Protein AF-A0A355RJC9-F1 (afdb_monomer)

Solvent-accessible surface area (backbone atoms only — not comparable to full-atom values): 7699 Å² total; per-residue (Å²): 135,84,82,78,44,93,54,96,67,53,77,74,58,52,77,75,45,54,73,70,58,40,46,44,44,74,59,59,76,73,100,69,54,78,63,54,57,53,49,52,54,55,48,51,54,51,53,51,56,52,50,52,34,71,78,33,77,70,64,36,56,60,50,44,59,64,66,65,47,80,72,76,67,68,70,62,78,61,95,54,98,63,65,87,75,78,93,76,90,64,100,65,90,85,71,41,92,96,60,85,86,80,84,90,76,59,94,85,64,76,92,75,133

Secondary structure (DSSP, 8-state):
-----SS---HHHHTTS-HHHHHHHHSPPPS--HHHHHHHHHHHHHHHHHHHHHH-TTHHHHHHHHHSS-------S-SSSSPPPPP--SSS----TT-----S--TT--S--

Sequence (113 aa):
MAQRSKINLATDELHNLSFDAFDEAINPGSDWHDFDAVVEDAISRRSFLGGVIAMGSVAGLSAATTALTPVYVHAATSRFGFEAVSISTKDTVVVPKGYNWHVATRWGDPLFS

Foldseek 3Di:
DDDDFPDPDDPVVLVVDDPVVNCCRNPPDDPDDPVVVVVVVVVVVVVVLVVCCVVPVPVNVVVVVVVPPPPPPVVPPPPDPFDDDDDDPDPDDDDTPPDDDDDPDDPPDDPDD

pLDDT: mean 74.96, std 16.25, range [37.59, 96.75]

Structure (mmCIF, N/CA/C/O backbone):
data_AF-A0A355RJC9-F1
#
_entry.id   AF-A0A355RJC9-F1
#
loop_
_atom_site.group_PDB
_atom_site.id
_atom_site.type_symbol
_atom_site.label_atom_id
_atom_site.label_alt_id
_atom_site.label_comp_id
_atom_site.label_asym_id
_atom_site.label_entity_id
_atom_site.label_seq_id
_atom_site.pdbx_PDB_ins_code
_atom_site.Cartn_x
_atom_site.Cartn_y
_atom_site.Cartn_z
_atom_site.occupancy
_atom_site.B_iso_or_equiv
_atom_site.auth_seq_id
_atom_site.auth_comp_id
_atom_site.auth_asym_id
_atom_site.auth_atom_id
_atom_site.pdbx_PDB_model_num
ATOM 1 N N . MET A 1 1 ? 26.542 0.828 -36.937 1.00 37.59 1 MET A N 1
ATOM 2 C CA . MET A 1 1 ? 26.602 1.685 -35.735 1.00 37.59 1 MET A CA 1
ATOM 3 C C . MET A 1 1 ? 26.738 0.734 -34.552 1.00 37.59 1 MET A C 1
ATOM 5 O O . MET A 1 1 ? 25.761 0.097 -34.197 1.00 37.59 1 MET A O 1
ATOM 9 N N . ALA A 1 2 ? 27.965 0.464 -34.097 1.00 43.28 2 ALA A N 1
ATOM 10 C CA . ALA A 1 2 ? 28.229 -0.579 -33.103 1.00 43.28 2 ALA A CA 1
ATOM 11 C C . ALA A 1 2 ? 27.913 -0.046 -31.698 1.00 43.28 2 ALA A C 1
ATOM 13 O O . ALA A 1 2 ? 28.555 0.898 -31.238 1.00 43.28 2 ALA A O 1
ATOM 14 N N . GLN A 1 3 ? 26.899 -0.623 -31.056 1.00 47.19 3 GLN A N 1
ATOM 15 C CA . GLN A 1 3 ? 26.509 -0.312 -29.685 1.00 47.19 3 GLN A CA 1
ATOM 16 C C . GLN A 1 3 ? 27.605 -0.829 -28.746 1.00 47.19 3 GLN A C 1
ATOM 18 O O . GLN A 1 3 ? 27.800 -2.034 -28.609 1.00 47.19 3 GLN A O 1
ATOM 23 N N . ARG A 1 4 ? 28.384 0.083 -28.157 1.00 46.28 4 ARG A N 1
ATOM 24 C CA . ARG A 1 4 ? 29.395 -0.264 -27.155 1.00 46.28 4 ARG A CA 1
ATOM 25 C C . ARG A 1 4 ? 28.697 -0.580 -25.833 1.00 46.28 4 ARG A C 1
ATOM 27 O O . ARG A 1 4 ? 28.294 0.337 -25.125 1.00 46.28 4 ARG A O 1
ATOM 34 N N . SER A 1 5 ? 28.566 -1.869 -25.528 1.00 54.28 5 SER A N 1
ATOM 35 C CA . SER A 1 5 ? 28.343 -2.350 -24.161 1.00 54.28 5 SER A CA 1
ATOM 36 C C . SER A 1 5 ? 29.456 -1.812 -23.249 1.00 54.28 5 SER A C 1
ATOM 38 O O . SER A 1 5 ? 30.603 -1.669 -23.684 1.00 54.28 5 SER A O 1
ATOM 40 N N . LYS A 1 6 ? 29.127 -1.490 -21.989 1.00 56.84 6 LYS A N 1
ATOM 41 C CA . LYS A 1 6 ? 30.110 -1.068 -20.972 1.00 56.84 6 LYS A CA 1
ATOM 42 C C . LYS A 1 6 ? 31.160 -2.150 -20.689 1.00 56.84 6 LYS A C 1
ATOM 44 O O . LYS A 1 6 ? 32.210 -1.847 -20.126 1.00 56.84 6 LYS A O 1
ATOM 49 N N . ILE A 1 7 ? 30.900 -3.386 -21.101 1.00 59.50 7 ILE A N 1
ATOM 50 C CA . ILE A 1 7 ? 31.820 -4.502 -20.971 1.00 59.50 7 ILE A CA 1
ATOM 51 C C . ILE A 1 7 ? 32.504 -4.691 -22.331 1.00 59.50 7 ILE A C 1
ATOM 53 O O . ILE A 1 7 ? 31.841 -4.799 -23.360 1.00 59.50 7 ILE A O 1
ATOM 57 N N . ASN A 1 8 ? 33.840 -4.668 -22.367 1.00 63.50 8 ASN A N 1
ATOM 58 C CA . ASN A 1 8 ? 34.636 -4.797 -23.598 1.00 63.50 8 ASN A CA 1
ATOM 59 C C . ASN A 1 8 ? 34.601 -6.236 -24.167 1.00 63.50 8 ASN A C 1
ATOM 61 O O . ASN A 1 8 ? 35.655 -6.812 -24.421 1.00 63.50 8 ASN A O 1
ATOM 65 N N . LEU A 1 9 ? 33.419 -6.832 -24.338 1.00 65.38 9 LEU A N 1
ATOM 66 C CA . LEU A 1 9 ? 33.253 -8.165 -24.915 1.00 65.38 9 LEU A CA 1
ATOM 67 C C . LEU A 1 9 ? 33.018 -8.064 -26.421 1.00 65.38 9 LEU A C 1
ATOM 69 O O . LEU A 1 9 ? 32.302 -7.186 -26.911 1.00 65.38 9 LEU A O 1
ATOM 73 N N . ALA A 1 10 ? 33.632 -8.979 -27.167 1.00 71.50 10 ALA A N 1
ATOM 74 C CA . ALA A 1 10 ? 33.338 -9.155 -28.582 1.00 71.50 10 ALA A CA 1
ATOM 75 C C . ALA A 1 10 ? 31.933 -9.760 -28.760 1.00 71.50 10 ALA A C 1
ATOM 77 O O . ALA A 1 10 ? 31.455 -10.503 -27.908 1.00 71.50 10 ALA A O 1
ATOM 78 N N . THR A 1 11 ? 31.274 -9.483 -29.890 1.00 66.31 11 THR A N 1
ATOM 79 C CA . THR A 1 11 ? 29.925 -10.005 -30.190 1.00 66.31 11 THR A CA 1
ATOM 80 C C . THR A 1 11 ? 29.850 -11.536 -30.131 1.00 66.31 11 THR A C 1
ATOM 82 O O . THR A 1 11 ? 28.823 -12.075 -29.739 1.00 66.31 11 THR A O 1
ATOM 85 N N . ASP A 1 12 ? 30.945 -12.224 -30.458 1.00 68.44 12 ASP A N 1
ATOM 86 C CA . ASP A 1 12 ? 31.063 -13.686 -30.375 1.00 68.44 12 ASP A CA 1
ATOM 87 C C . ASP A 1 12 ? 31.011 -14.208 -28.925 1.00 68.44 12 ASP A C 1
ATOM 89 O O . ASP A 1 12 ? 30.450 -15.265 -28.649 1.00 68.44 12 ASP A O 1
ATOM 93 N N . GLU A 1 13 ? 31.507 -13.429 -27.959 1.00 71.88 13 GLU A N 1
ATOM 94 C CA . GLU A 1 13 ? 31.492 -13.817 -26.545 1.00 71.88 13 GLU A CA 1
ATOM 95 C C . GLU A 1 13 ? 30.125 -13.614 -25.887 1.00 71.88 13 GLU A C 1
ATOM 97 O O . GLU A 1 13 ? 29.783 -14.344 -24.960 1.00 71.88 13 GLU A O 1
ATOM 102 N N . LEU A 1 14 ? 29.304 -12.688 -26.398 1.00 70.56 14 LEU A N 1
ATOM 103 C CA . LEU A 1 14 ? 27.944 -12.465 -25.898 1.00 70.56 14 LEU A CA 1
ATOM 104 C C . LEU A 1 14 ? 27.029 -13.678 -26.128 1.00 70.56 14 LEU A C 1
ATOM 106 O O . LEU A 1 14 ? 26.148 -13.944 -25.317 1.00 70.56 14 LEU A O 1
ATOM 110 N N . HIS A 1 15 ? 27.248 -14.436 -27.207 1.00 73.31 15 HIS A N 1
ATOM 111 C CA . HIS A 1 15 ? 26.432 -15.607 -27.544 1.00 73.31 15 HIS A CA 1
ATOM 112 C C . HIS A 1 15 ? 26.671 -16.820 -26.632 1.00 73.31 15 HIS A C 1
ATOM 114 O O . HIS A 1 15 ? 25.847 -17.733 -26.616 1.00 73.31 15 HIS A O 1
ATOM 120 N N . ASN A 1 16 ? 27.761 -16.816 -25.859 1.00 82.50 16 ASN A N 1
ATOM 121 C CA . ASN A 1 16 ? 28.108 -17.876 -24.911 1.00 82.50 16 ASN A CA 1
ATOM 122 C C . ASN A 1 16 ? 27.736 -17.531 -23.456 1.00 82.50 16 ASN A C 1
ATOM 124 O O . ASN A 1 16 ? 28.037 -18.305 -22.545 1.00 82.50 16 ASN A O 1
ATOM 128 N N . LEU A 1 17 ? 27.100 -16.379 -23.221 1.00 83.25 17 LEU A N 1
ATOM 129 C CA . LEU A 1 17 ? 26.648 -15.960 -21.897 1.00 83.25 17 LEU A CA 1
ATOM 130 C C . LEU A 1 17 ? 25.310 -16.613 -21.530 1.00 83.25 17 LEU A C 1
ATOM 132 O O . LEU A 1 17 ? 24.479 -16.918 -22.387 1.00 83.25 17 LEU A O 1
ATOM 136 N N . SER A 1 18 ? 25.083 -16.802 -20.227 1.00 87.19 18 SER A N 1
ATOM 137 C CA . SER A 1 18 ? 23.741 -17.095 -19.723 1.00 87.19 18 SER A CA 1
ATOM 138 C C . SER A 1 18 ? 22.814 -15.907 -19.985 1.00 87.19 18 SER A C 1
ATOM 140 O O . SER A 1 18 ? 23.275 -14.777 -20.141 1.00 87.19 18 SER A O 1
ATOM 142 N N . PHE A 1 19 ? 21.504 -16.159 -20.006 1.00 83.44 19 PHE A N 1
ATOM 143 C CA . PHE A 1 19 ? 20.500 -15.117 -20.231 1.00 83.44 19 PHE A CA 1
ATOM 144 C C . PHE A 1 19 ? 20.696 -13.909 -19.298 1.00 83.44 19 PHE A C 1
ATOM 146 O O . PHE A 1 19 ? 20.765 -12.784 -19.780 1.00 83.44 19 PHE A O 1
ATOM 153 N N . ASP A 1 20 ? 20.908 -14.156 -18.001 1.00 83.94 20 ASP A N 1
ATOM 154 C CA . ASP A 1 20 ? 21.152 -13.104 -17.006 1.00 83.94 20 ASP A CA 1
ATOM 155 C C . ASP A 1 20 ? 22.443 -12.314 -17.289 1.00 83.94 20 ASP A C 1
ATOM 157 O O . ASP A 1 20 ? 22.467 -11.091 -17.195 1.00 83.94 20 ASP A O 1
ATOM 161 N N . ALA A 1 21 ? 23.527 -12.996 -17.675 1.00 83.75 21 ALA A N 1
ATOM 162 C CA . ALA A 1 21 ? 24.807 -12.343 -17.957 1.00 83.75 21 ALA A CA 1
ATOM 163 C C . ALA A 1 21 ? 24.784 -11.545 -19.272 1.00 83.75 21 ALA A C 1
ATOM 165 O O . ALA A 1 21 ? 25.457 -10.522 -19.392 1.00 83.75 21 ALA A O 1
ATOM 166 N N . PHE A 1 22 ? 24.014 -12.003 -20.260 1.00 84.31 22 PHE A N 1
ATOM 167 C CA . PHE A 1 22 ? 23.779 -11.274 -21.502 1.00 84.31 22 PHE A CA 1
ATOM 168 C C . PHE A 1 22 ? 22.930 -10.017 -21.267 1.00 84.31 22 PHE A C 1
ATOM 170 O O . PHE A 1 22 ? 23.255 -8.960 -21.814 1.00 84.31 22 PHE A O 1
ATOM 177 N N . ASP A 1 23 ? 21.883 -10.118 -20.441 1.00 85.94 23 ASP A N 1
ATOM 178 C CA . ASP A 1 23 ? 21.036 -8.981 -20.064 1.00 85.94 23 ASP A CA 1
ATOM 179 C C . ASP A 1 23 ? 21.851 -7.908 -19.331 1.00 85.94 23 ASP A C 1
ATOM 181 O O . ASP A 1 23 ? 21.877 -6.761 -19.771 1.00 85.94 23 ASP A O 1
ATOM 185 N N . GLU A 1 24 ? 22.645 -8.291 -18.326 1.00 84.56 24 GLU A N 1
ATOM 186 C CA . GLU A 1 24 ? 23.531 -7.369 -17.597 1.00 84.56 24 GLU A CA 1
ATOM 187 C C . GLU A 1 24 ? 24.585 -6.716 -18.514 1.00 8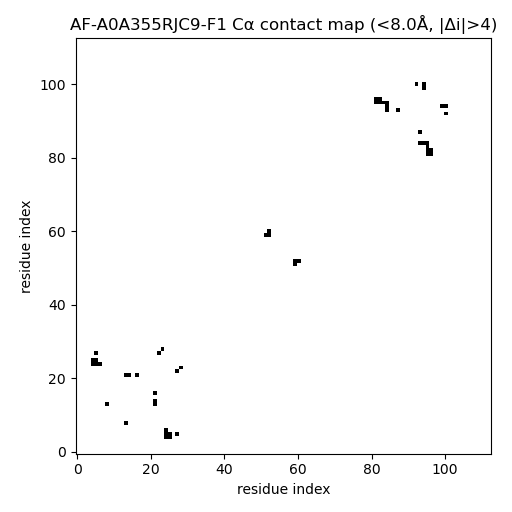4.56 24 GLU A C 1
ATOM 189 O O . GLU A 1 24 ? 24.941 -5.547 -18.355 1.00 84.56 24 GLU A O 1
ATOM 194 N N . ALA A 1 25 ? 25.078 -7.435 -19.529 1.00 83.69 25 ALA A N 1
ATOM 195 C CA . ALA A 1 25 ? 26.033 -6.878 -20.484 1.00 83.69 25 ALA A CA 1
ATOM 196 C C . ALA A 1 25 ? 25.428 -5.786 -21.379 1.00 83.69 25 ALA A C 1
ATOM 198 O O . ALA A 1 25 ? 26.138 -4.862 -21.794 1.00 83.69 25 ALA A O 1
ATOM 199 N N . ILE A 1 26 ? 24.141 -5.877 -21.711 1.00 82.75 26 ILE A N 1
ATOM 200 C CA . ILE A 1 26 ? 23.461 -4.943 -22.621 1.00 82.75 26 ILE A CA 1
ATOM 201 C C . ILE A 1 26 ? 22.742 -3.833 -21.856 1.00 82.75 26 ILE A C 1
ATOM 203 O O . ILE A 1 26 ? 22.727 -2.688 -22.315 1.00 82.75 26 ILE A O 1
ATOM 207 N N . ASN A 1 27 ? 22.182 -4.164 -20.701 1.00 82.88 27 ASN A N 1
ATOM 208 C CA . ASN A 1 27 ? 21.424 -3.285 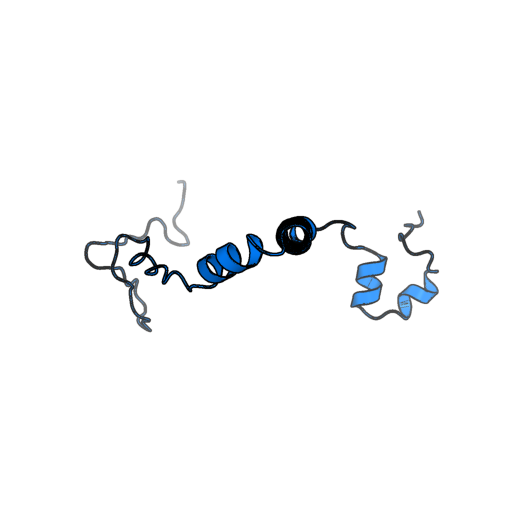-19.831 1.00 82.88 27 ASN A CA 1
ATOM 209 C C . ASN A 1 27 ? 21.984 -3.364 -18.402 1.00 82.88 27 ASN A C 1
ATOM 211 O O . ASN A 1 27 ? 21.315 -3.892 -17.514 1.00 82.88 27 ASN A O 1
ATOM 215 N N . PRO A 1 28 ? 23.214 -2.862 -18.176 1.00 81.75 28 PRO A N 1
ATOM 216 C CA . PRO A 1 28 ? 23.802 -2.896 -16.849 1.00 81.75 28 PRO A CA 1
ATOM 217 C C . PRO A 1 28 ? 22.939 -2.098 -15.876 1.00 81.75 28 PRO A C 1
ATOM 219 O O . PRO A 1 28 ? 22.436 -1.019 -16.223 1.00 81.75 28 PRO A O 1
ATOM 222 N N . GLY A 1 29 ? 22.802 -2.613 -14.656 1.00 75.62 29 GLY A N 1
ATOM 223 C CA . GLY A 1 29 ? 22.124 -1.905 -13.575 1.00 75.62 29 GLY A CA 1
ATOM 224 C C . GLY A 1 29 ? 22.721 -0.513 -13.327 1.00 75.62 29 GLY A C 1
ATOM 225 O O . GLY A 1 29 ? 23.849 -0.199 -13.723 1.00 75.62 29 GLY A O 1
ATOM 226 N N . SER A 1 30 ? 21.961 0.369 -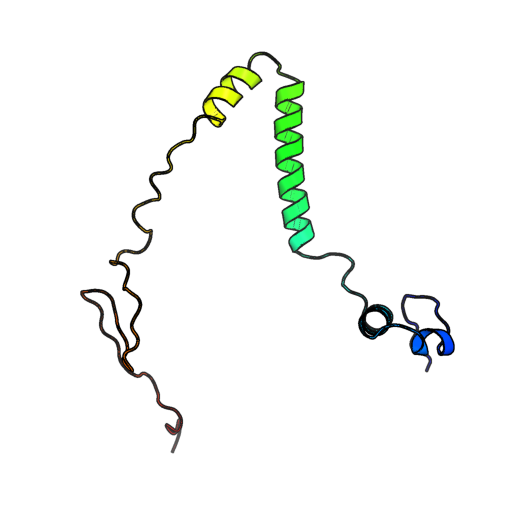12.672 1.00 79.88 30 SER A N 1
ATOM 227 C CA . SER A 1 30 ? 22.531 1.627 -12.188 1.00 79.88 30 SER A CA 1
ATOM 228 C C . SER A 1 30 ? 23.598 1.335 -11.131 1.00 79.88 30 SER A C 1
ATOM 230 O O . SER A 1 30 ? 23.361 0.540 -10.232 1.00 79.88 30 SER A O 1
ATOM 232 N N . ASP A 1 31 ? 24.740 2.026 -11.190 1.00 75.81 31 ASP A N 1
ATOM 233 C CA . ASP A 1 31 ? 25.840 1.862 -10.216 1.00 75.81 31 ASP A CA 1
ATOM 234 C C . ASP A 1 31 ? 25.438 2.257 -8.775 1.00 75.81 31 ASP A C 1
ATOM 236 O O . ASP A 1 31 ? 26.191 2.049 -7.827 1.00 75.81 31 ASP A O 1
ATOM 240 N N . TRP A 1 32 ? 24.266 2.878 -8.623 1.00 76.38 32 TRP A N 1
ATOM 241 C CA . TRP A 1 32 ? 23.696 3.323 -7.362 1.00 76.38 32 TRP A CA 1
ATOM 242 C C . TRP A 1 32 ? 22.223 2.934 -7.297 1.00 76.38 32 TRP A C 1
ATOM 244 O O . TRP A 1 32 ? 21.468 3.203 -8.242 1.00 76.38 32 TRP A O 1
ATOM 254 N N . HIS A 1 33 ? 21.804 2.335 -6.186 1.00 83.50 33 HIS A N 1
ATOM 255 C CA . HIS A 1 33 ? 20.406 2.035 -5.904 1.00 83.50 33 HIS A CA 1
ATOM 256 C C . HIS A 1 33 ? 19.939 2.781 -4.651 1.00 83.50 33 HIS A C 1
ATOM 258 O O . HIS A 1 33 ? 20.694 2.968 -3.702 1.00 83.50 33 HIS A O 1
ATOM 264 N N . ASP A 1 34 ? 18.660 3.158 -4.585 1.00 80.38 34 ASP A N 1
ATOM 265 C CA . ASP A 1 34 ? 18.098 3.834 -3.401 1.00 80.38 34 ASP A CA 1
ATOM 266 C C . ASP A 1 34 ? 18.221 2.991 -2.116 1.00 80.38 34 ASP A C 1
ATOM 268 O O . ASP A 1 34 ? 18.253 3.523 -1.006 1.00 80.38 34 ASP A O 1
ATOM 272 N N . PHE A 1 35 ? 18.331 1.666 -2.253 1.00 81.56 35 PHE A N 1
ATOM 273 C CA . PHE A 1 35 ? 18.602 0.767 -1.134 1.00 81.56 35 PHE A CA 1
ATOM 274 C C . PHE A 1 35 ? 20.012 0.955 -0.553 1.00 81.56 35 PHE A C 1
ATOM 276 O O . PHE A 1 35 ? 20.175 0.850 0.662 1.00 81.56 35 PHE A O 1
ATOM 283 N N . ASP A 1 36 ? 21.004 1.321 -1.370 1.00 83.44 36 ASP A N 1
ATOM 284 C CA . ASP A 1 36 ? 22.365 1.605 -0.900 1.00 83.44 36 ASP A CA 1
ATOM 285 C C . ASP A 1 36 ? 22.374 2.813 0.039 1.00 83.44 36 ASP A C 1
ATOM 287 O O . ASP A 1 36 ? 23.068 2.802 1.053 1.00 83.44 36 ASP A O 1
ATOM 291 N N . ALA A 1 37 ? 21.522 3.813 -0.214 1.00 82.38 37 ALA A N 1
ATOM 292 C CA . ALA A 1 37 ? 21.351 4.949 0.690 1.00 82.38 37 ALA A CA 1
ATOM 293 C C . ALA A 1 37 ? 20.784 4.528 2.061 1.00 82.38 37 ALA A C 1
ATOM 295 O O . ALA A 1 37 ? 21.194 5.059 3.095 1.00 82.38 37 ALA A O 1
ATOM 296 N N . VAL A 1 38 ? 19.871 3.550 2.090 1.00 82.69 38 VAL A N 1
ATOM 297 C CA . VAL A 1 38 ? 19.321 2.992 3.338 1.00 82.69 38 VAL A CA 1
ATOM 298 C C . VAL A 1 38 ? 20.379 2.183 4.091 1.00 82.69 38 VAL A C 1
ATOM 300 O O . VAL A 1 38 ? 20.476 2.282 5.316 1.00 82.69 38 VAL A O 1
ATOM 303 N N . VAL A 1 39 ? 21.179 1.394 3.372 1.00 84.00 39 VAL A N 1
ATOM 304 C CA . VAL A 1 39 ? 22.275 0.602 3.946 1.00 84.00 39 VAL A CA 1
ATOM 305 C C . VAL A 1 39 ? 23.359 1.514 4.523 1.00 84.00 39 VAL A C 1
ATOM 307 O O . VAL A 1 39 ? 23.767 1.312 5.668 1.00 84.00 39 VAL A O 1
ATOM 310 N N . GLU A 1 40 ? 23.773 2.543 3.786 1.00 83.06 40 GLU A N 1
ATOM 311 C CA . GLU A 1 40 ? 24.786 3.511 4.218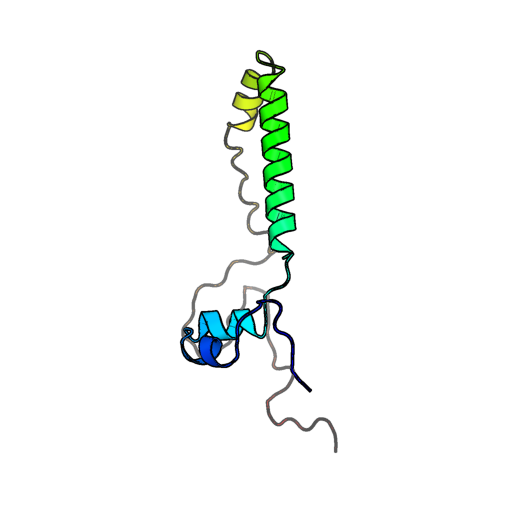 1.00 83.06 40 GLU A CA 1
ATOM 312 C C . GLU A 1 40 ? 24.337 4.277 5.476 1.00 83.06 40 GLU A C 1
ATOM 314 O O . GLU A 1 40 ? 25.086 4.374 6.450 1.00 83.06 40 GLU A O 1
ATOM 319 N N . ASP A 1 41 ? 23.082 4.742 5.526 1.00 81.88 41 ASP A N 1
ATOM 320 C CA . ASP A 1 41 ? 22.527 5.418 6.710 1.00 81.88 41 ASP A CA 1
ATOM 321 C C . ASP A 1 41 ? 22.432 4.468 7.924 1.00 81.88 41 ASP A C 1
ATOM 323 O O . ASP A 1 41 ? 22.786 4.831 9.053 1.00 81.88 41 ASP A O 1
ATOM 327 N N . ALA A 1 42 ? 22.034 3.208 7.713 1.00 76.50 42 ALA A N 1
ATOM 328 C CA . ALA A 1 42 ? 21.987 2.204 8.776 1.00 76.50 42 ALA A CA 1
ATOM 329 C C . ALA A 1 42 ? 23.385 1.862 9.331 1.00 76.50 42 ALA A C 1
ATOM 331 O O . ALA A 1 42 ? 23.558 1.737 10.552 1.00 76.50 42 ALA A O 1
ATOM 332 N N . ILE A 1 43 ? 24.389 1.734 8.458 1.00 82.19 43 ILE A N 1
ATOM 333 C CA . ILE A 1 43 ? 25.781 1.464 8.843 1.00 82.19 43 ILE A CA 1
ATOM 334 C C . ILE A 1 43 ? 26.387 2.675 9.563 1.00 82.19 43 ILE A C 1
ATOM 336 O O . ILE A 1 43 ? 26.991 2.496 10.624 1.00 82.19 43 ILE A O 1
ATOM 340 N N . SER A 1 44 ? 26.174 3.895 9.060 1.00 78.56 44 SER A N 1
ATOM 341 C CA . SER A 1 44 ? 26.666 5.145 9.658 1.00 78.56 44 SER A CA 1
ATOM 342 C C . SER A 1 44 ? 26.219 5.303 11.115 1.00 78.56 44 SER A C 1
ATOM 344 O O . SER A 1 44 ? 27.043 5.508 12.012 1.00 78.56 44 SER A O 1
ATOM 346 N N . ARG A 1 45 ? 24.929 5.077 11.402 1.00 77.75 45 ARG A N 1
ATOM 347 C CA . ARG A 1 45 ? 24.376 5.153 12.767 1.00 77.75 45 ARG A CA 1
ATOM 348 C C . ARG A 1 45 ? 24.975 4.106 13.704 1.00 77.75 45 ARG A C 1
ATOM 350 O O . ARG A 1 45 ? 25.298 4.419 14.849 1.00 77.75 45 ARG A O 1
ATOM 357 N N . ARG A 1 46 ? 25.147 2.863 13.238 1.00 75.62 46 ARG A N 1
ATOM 358 C CA . ARG A 1 46 ? 25.734 1.776 14.044 1.00 75.62 46 ARG A CA 1
ATOM 359 C C . ARG A 1 46 ? 27.220 2.001 14.308 1.00 75.62 46 ARG A C 1
ATOM 361 O O . ARG A 1 46 ? 27.673 1.760 15.424 1.00 75.62 46 ARG A O 1
ATOM 368 N N . SER A 1 47 ? 27.955 2.461 13.300 1.00 70.81 47 SER A N 1
ATOM 369 C CA . SER A 1 47 ? 29.374 2.793 13.411 1.00 70.81 47 SER A CA 1
ATOM 370 C C . SER A 1 47 ? 29.585 3.959 14.379 1.00 70.81 47 SER A C 1
ATOM 372 O O . SER A 1 47 ? 30.414 3.870 15.281 1.00 70.81 47 SER A O 1
ATOM 374 N N . PHE A 1 48 ? 28.748 4.998 14.288 1.00 73.69 48 PHE A N 1
ATOM 375 C CA . PHE A 1 48 ? 28.749 6.124 15.220 1.00 73.69 48 PHE A CA 1
ATOM 376 C C . PHE A 1 48 ? 28.441 5.689 16.662 1.00 73.69 48 PHE A C 1
ATOM 378 O O . PHE A 1 48 ? 29.215 5.984 17.571 1.00 73.69 48 PHE A O 1
ATOM 385 N N . LEU A 1 49 ? 27.356 4.937 16.886 1.00 70.75 49 LEU A N 1
ATOM 386 C CA . LEU A 1 49 ? 26.988 4.442 18.221 1.00 70.75 49 LEU A CA 1
ATOM 387 C C . LEU A 1 49 ? 28.047 3.488 18.797 1.00 70.75 49 LEU A C 1
ATOM 389 O O . LEU A 1 49 ? 28.378 3.580 19.978 1.00 70.75 49 LEU A O 1
ATOM 393 N N . GLY A 1 50 ? 28.621 2.613 17.969 1.00 64.62 50 GLY A N 1
ATOM 394 C CA . GLY A 1 50 ? 29.736 1.748 18.355 1.00 64.62 50 GLY A CA 1
ATOM 395 C C . GLY A 1 50 ? 31.004 2.535 18.705 1.00 64.62 50 GLY A C 1
ATOM 396 O O . GLY A 1 50 ? 31.650 2.238 19.708 1.00 64.62 50 GLY A O 1
ATOM 397 N N . GLY A 1 51 ? 31.327 3.577 17.934 1.00 63.91 51 GLY A N 1
ATOM 398 C CA . GLY A 1 51 ? 32.469 4.462 18.175 1.00 63.91 51 GLY A CA 1
ATOM 399 C C . GLY A 1 51 ? 32.342 5.270 19.469 1.00 63.91 51 GLY A C 1
ATOM 400 O O . GLY A 1 51 ? 33.300 5.359 20.234 1.00 63.91 51 GLY A O 1
ATOM 401 N N . VAL A 1 52 ? 31.147 5.788 19.774 1.00 61.12 52 VAL A N 1
ATOM 402 C CA . VAL A 1 52 ? 30.869 6.499 21.037 1.00 61.12 52 VAL A CA 1
ATOM 403 C C . VAL A 1 52 ? 31.003 5.566 22.248 1.00 61.12 52 VAL A C 1
ATOM 405 O O . VAL A 1 52 ? 31.552 5.968 23.275 1.00 61.12 52 VAL A O 1
ATOM 408 N N . ILE A 1 53 ? 30.573 4.305 22.130 1.00 60.09 53 ILE A N 1
ATOM 409 C CA . ILE A 1 53 ? 30.747 3.292 23.185 1.00 60.09 53 ILE A CA 1
ATOM 410 C C . ILE A 1 53 ? 32.232 2.950 23.381 1.00 60.09 53 ILE A C 1
ATOM 412 O O . ILE A 1 53 ? 32.686 2.849 24.522 1.00 60.09 53 ILE A O 1
ATOM 416 N N . ALA A 1 54 ? 32.998 2.815 22.294 1.00 60.19 54 ALA A N 1
ATOM 417 C CA . ALA A 1 54 ? 34.427 2.509 22.353 1.00 60.19 54 ALA A CA 1
ATOM 418 C C . ALA A 1 54 ? 35.252 3.631 23.013 1.00 60.19 54 ALA A C 1
ATOM 420 O O . ALA A 1 54 ? 36.200 3.345 23.742 1.00 60.19 54 ALA A O 1
ATOM 421 N N . MET A 1 55 ? 34.869 4.897 22.812 1.00 63.81 55 MET A N 1
ATOM 422 C CA . MET A 1 55 ? 35.555 6.055 23.404 1.00 63.81 55 MET A CA 1
ATOM 423 C C . MET A 1 55 ? 35.127 6.358 24.858 1.00 63.81 55 MET A C 1
ATOM 425 O O . MET A 1 55 ? 35.809 7.113 25.547 1.00 63.81 55 MET A O 1
ATOM 429 N N . GLY A 1 56 ? 33.999 5.810 25.332 1.00 56.44 56 GLY A N 1
ATOM 430 C CA . GLY A 1 56 ? 33.334 6.196 26.58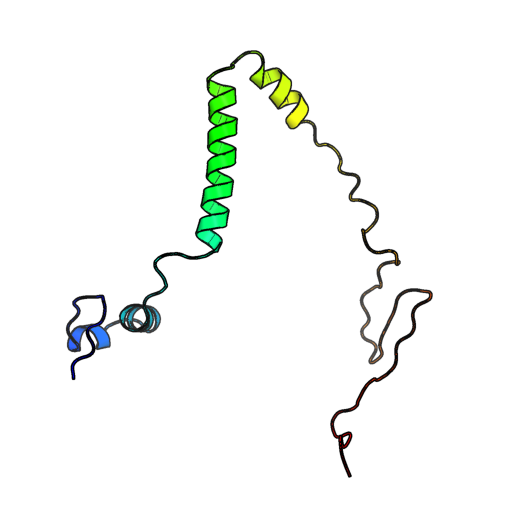8 1.00 56.44 56 GLY A CA 1
ATOM 431 C C . GLY A 1 56 ? 33.007 5.019 27.509 1.00 56.44 56 GLY A C 1
ATOM 432 O O . GLY A 1 56 ? 31.888 4.913 28.017 1.00 56.44 56 GLY A O 1
ATOM 433 N N . SER A 1 57 ? 33.977 4.136 27.734 1.00 54.81 57 SER A N 1
ATOM 434 C CA . SER A 1 57 ? 33.855 2.790 28.319 1.00 54.81 57 SER A CA 1
ATOM 435 C C . SER A 1 57 ? 33.304 2.666 29.756 1.00 54.81 57 SER A C 1
ATOM 437 O O . SER A 1 57 ? 33.243 1.558 30.274 1.00 54.81 57 SER A O 1
ATOM 439 N N . VAL A 1 58 ? 32.815 3.735 30.397 1.00 54.00 58 VAL A N 1
ATOM 440 C CA . VAL A 1 58 ? 32.119 3.650 31.706 1.00 54.00 58 VAL A CA 1
ATOM 441 C C . VAL A 1 58 ? 30.694 4.226 31.665 1.00 54.00 58 VAL A C 1
ATOM 443 O O . VAL A 1 58 ? 29.798 3.678 32.301 1.00 54.00 58 VAL A O 1
ATOM 446 N N . ALA A 1 59 ? 30.435 5.262 30.859 1.00 55.12 59 ALA A N 1
ATOM 447 C CA . ALA A 1 59 ? 29.086 5.816 30.660 1.00 55.12 59 ALA A CA 1
ATOM 448 C C . ALA A 1 59 ? 28.300 5.100 29.541 1.00 55.12 59 ALA A C 1
ATOM 450 O O . ALA A 1 59 ? 27.071 5.063 29.561 1.00 55.12 59 ALA A O 1
ATOM 451 N N . GLY A 1 60 ? 29.002 4.495 28.575 1.00 53.56 60 GLY A N 1
ATOM 452 C CA . GLY A 1 60 ? 28.383 3.739 27.485 1.00 53.56 60 GLY A CA 1
ATOM 453 C C . GLY A 1 60 ? 27.744 2.428 27.943 1.00 53.56 60 GLY A C 1
ATOM 454 O O . GLY A 1 60 ? 26.715 2.043 27.405 1.00 53.56 60 GLY A O 1
ATOM 455 N N . LEU A 1 61 ? 28.296 1.766 28.966 1.00 53.75 61 LEU A N 1
ATOM 456 C CA . LEU A 1 61 ? 27.748 0.515 29.511 1.00 53.75 61 LEU A CA 1
ATOM 457 C C . LEU A 1 61 ? 26.426 0.731 30.260 1.00 53.75 61 LEU A C 1
ATOM 459 O O . LEU A 1 61 ? 25.498 -0.047 30.068 1.00 53.75 61 LEU A O 1
ATOM 463 N N . SER A 1 62 ? 26.303 1.804 31.048 1.00 54.66 62 SER A N 1
ATOM 464 C CA . SER A 1 62 ? 25.062 2.145 31.762 1.00 54.66 62 SER A CA 1
ATOM 465 C C . SER A 1 62 ? 23.961 2.661 30.822 1.00 54.66 62 SER A C 1
ATOM 467 O O . SER A 1 62 ? 22.781 2.322 30.981 1.00 54.66 62 SER A O 1
ATOM 469 N N . ALA A 1 63 ? 24.340 3.415 29.785 1.00 53.94 63 ALA A N 1
ATOM 470 C CA . ALA A 1 63 ? 23.438 3.783 28.696 1.00 53.94 63 ALA A CA 1
ATOM 471 C C . ALA A 1 63 ? 23.028 2.561 27.853 1.00 53.94 63 ALA A C 1
ATOM 473 O O . ALA A 1 63 ? 21.853 2.419 27.523 1.00 53.94 63 ALA A O 1
ATOM 474 N N . ALA A 1 64 ? 23.951 1.633 27.572 1.00 53.97 64 ALA A N 1
ATOM 475 C CA . ALA A 1 64 ? 23.657 0.393 26.858 1.00 53.97 64 ALA A CA 1
ATOM 476 C C . ALA A 1 64 ? 22.693 -0.495 27.649 1.00 53.97 64 ALA A C 1
ATOM 478 O O . ALA A 1 64 ? 21.735 -0.987 27.068 1.00 53.97 64 ALA A O 1
ATOM 479 N N . THR A 1 65 ? 22.850 -0.645 28.968 1.00 54.84 65 THR A N 1
ATOM 480 C CA . THR A 1 65 ? 21.904 -1.429 29.785 1.00 54.84 65 THR A CA 1
ATOM 481 C C . THR A 1 65 ? 20.492 -0.837 29.814 1.00 54.84 65 THR A C 1
ATOM 483 O O . THR A 1 65 ? 19.530 -1.591 29.908 1.00 54.84 65 THR A O 1
ATOM 486 N N . THR A 1 66 ? 20.353 0.485 29.668 1.00 56.12 66 THR A N 1
ATOM 487 C CA . THR A 1 66 ? 19.046 1.175 29.600 1.00 56.12 66 THR A CA 1
ATOM 488 C C . THR A 1 66 ? 18.482 1.228 28.169 1.00 56.12 66 THR A C 1
ATOM 490 O O . THR A 1 66 ? 17.280 1.359 27.969 1.00 56.12 66 THR A O 1
ATOM 493 N N . ALA A 1 67 ? 19.327 1.096 27.143 1.00 55.34 67 ALA A N 1
ATOM 494 C CA . ALA A 1 67 ? 18.904 0.960 25.746 1.00 55.34 67 ALA A CA 1
ATOM 495 C C . ALA A 1 67 ? 18.584 -0.498 25.358 1.00 55.34 67 ALA A C 1
ATOM 497 O O . ALA A 1 67 ? 17.835 -0.738 24.415 1.00 55.34 67 ALA A O 1
ATOM 498 N N . LEU A 1 68 ? 19.151 -1.468 26.084 1.00 55.31 68 LEU A N 1
ATOM 499 C CA . LEU A 1 68 ? 18.924 -2.909 25.934 1.00 55.31 68 LEU A CA 1
ATOM 500 C C . LEU A 1 68 ? 17.751 -3.418 26.771 1.00 55.31 68 LEU A C 1
ATOM 502 O O . LEU A 1 68 ? 17.333 -4.558 26.573 1.00 55.31 68 LEU A O 1
ATOM 506 N N . THR A 1 69 ? 17.202 -2.616 27.692 1.00 53.69 69 THR A N 1
ATOM 507 C CA . THR A 1 69 ? 15.873 -2.922 28.218 1.00 53.69 69 THR A CA 1
ATOM 508 C C . THR A 1 69 ? 14.914 -2.893 27.037 1.00 53.69 69 THR A C 1
ATOM 510 O O . THR A 1 69 ? 14.780 -1.832 26.420 1.00 53.69 69 THR A O 1
ATOM 513 N N . PRO A 1 70 ? 14.257 -4.017 26.696 1.00 50.72 70 PRO A N 1
ATOM 514 C CA . PRO A 1 70 ? 13.183 -3.981 25.732 1.00 50.72 70 PRO A CA 1
ATOM 515 C C . PRO A 1 70 ? 12.138 -3.058 26.341 1.00 50.72 70 PRO A C 1
ATOM 517 O O . PRO A 1 70 ? 11.413 -3.426 27.265 1.00 50.72 70 PRO A O 1
ATOM 520 N N . VAL A 1 71 ? 12.089 -1.820 25.854 1.00 51.62 71 VAL A N 1
ATOM 521 C CA . VAL A 1 71 ? 10.874 -1.040 25.959 1.00 51.62 71 VAL A CA 1
ATOM 522 C C . VAL A 1 71 ? 9.883 -1.925 25.239 1.00 51.62 71 VAL A C 1
ATOM 524 O O . VAL A 1 71 ? 9.953 -2.085 24.019 1.00 51.62 71 VAL A O 1
ATOM 527 N N . TYR A 1 72 ? 9.017 -2.580 26.008 1.00 50.41 72 TYR A N 1
ATOM 528 C CA . TYR A 1 72 ? 7.748 -3.024 25.489 1.00 50.41 72 TYR A CA 1
ATOM 529 C C . TYR A 1 72 ? 7.120 -1.739 24.974 1.00 50.41 72 TYR A C 1
ATOM 531 O O . TYR A 1 72 ? 6.468 -0.995 25.704 1.00 50.41 72 TYR A O 1
ATOM 539 N N . VAL A 1 73 ? 7.395 -1.429 23.707 1.00 45.34 73 VAL A N 1
ATOM 540 C CA . VAL A 1 73 ? 6.482 -0.668 22.897 1.00 45.34 73 VAL A CA 1
ATOM 541 C C . VAL A 1 73 ? 5.247 -1.525 23.036 1.00 45.34 73 VAL A C 1
ATOM 543 O O . VAL A 1 73 ? 5.153 -2.592 22.431 1.00 45.34 73 VAL A O 1
ATOM 546 N N . HIS A 1 74 ? 4.357 -1.129 23.949 1.00 49.22 74 HIS A N 1
ATOM 547 C CA . HIS A 1 74 ? 2.958 -1.449 23.816 1.00 49.22 74 HIS A CA 1
ATOM 548 C C . HIS A 1 74 ? 2.698 -1.078 22.375 1.00 49.22 74 HIS A C 1
ATOM 550 O O . HIS A 1 74 ? 2.686 0.114 22.063 1.00 49.22 74 HIS A O 1
ATOM 556 N N . ALA A 1 75 ? 2.699 -2.088 21.496 1.00 48.69 75 ALA A N 1
ATOM 557 C CA . ALA A 1 75 ? 2.370 -1.932 20.102 1.00 48.69 75 ALA A CA 1
ATOM 558 C C . ALA A 1 75 ? 1.079 -1.158 20.186 1.00 48.69 75 ALA A C 1
ATOM 560 O O . ALA A 1 75 ? 0.115 -1.684 20.751 1.00 48.69 75 ALA A O 1
ATOM 561 N N . ALA A 1 76 ? 1.162 0.139 19.860 1.00 51.78 76 ALA A N 1
ATOM 562 C CA . ALA A 1 76 ? 0.076 1.063 20.095 1.00 51.78 76 ALA A CA 1
ATOM 563 C C . ALA A 1 76 ? -1.127 0.331 19.541 1.00 51.78 76 ALA A C 1
ATOM 565 O O . ALA A 1 76 ? -1.060 -0.079 18.377 1.00 51.78 76 ALA A O 1
ATOM 566 N N . THR A 1 77 ? -2.091 0.022 20.422 1.00 59.72 77 THR A N 1
ATOM 567 C CA . THR A 1 77 ? -3.342 -0.634 20.047 1.00 59.72 77 THR A CA 1
ATOM 568 C C . THR A 1 77 ? -3.704 -0.047 18.699 1.00 59.72 77 THR A C 1
ATOM 570 O O . THR A 1 77 ? -3.752 1.175 18.604 1.00 59.72 77 THR A O 1
ATOM 573 N N . SER A 1 78 ? -3.634 -0.890 17.664 1.00 63.19 78 SER A N 1
ATOM 574 C CA . SER A 1 78 ? -3.589 -0.545 16.240 1.00 63.19 78 SER A CA 1
ATOM 575 C C . SER A 1 78 ? -3.789 0.955 15.936 1.00 63.19 78 SER A C 1
ATOM 577 O O . SER A 1 78 ? -4.843 1.506 16.236 1.00 63.19 78 SER A O 1
ATOM 579 N N . ARG A 1 79 ? -2.836 1.618 15.257 1.00 76.88 79 ARG A N 1
ATOM 580 C CA . ARG A 1 79 ? -2.996 3.016 14.772 1.00 76.88 79 ARG A CA 1
ATOM 581 C C . ARG A 1 79 ? -4.291 3.255 13.971 1.00 76.88 79 ARG A C 1
ATOM 583 O O . ARG A 1 79 ? -4.638 4.400 13.698 1.00 76.88 79 ARG A O 1
ATOM 590 N N . PHE A 1 80 ? -4.979 2.192 13.568 1.00 78.06 80 PHE A N 1
ATOM 591 C CA . PHE A 1 80 ? -6.284 2.232 12.939 1.00 78.06 80 PHE A CA 1
ATOM 592 C C . PHE A 1 80 ? -7.409 2.311 13.978 1.00 78.06 80 PHE A C 1
ATOM 594 O O . PHE A 1 80 ? -7.521 1.457 14.855 1.00 78.06 80 PHE A O 1
ATOM 601 N N . GLY A 1 81 ? -8.292 3.301 13.826 1.00 86.94 81 GLY A N 1
ATOM 602 C CA . GLY A 1 81 ? -9.477 3.508 14.670 1.00 86.94 81 GLY A CA 1
ATOM 603 C C . GLY A 1 81 ? -10.628 2.525 14.415 1.00 86.94 81 GLY A C 1
ATOM 604 O O . GLY A 1 81 ? -11.788 2.897 14.567 1.00 86.94 81 GLY A O 1
ATOM 605 N N . PHE A 1 82 ? -10.335 1.300 13.975 1.00 89.31 82 PHE A N 1
ATOM 606 C CA . PHE A 1 82 ? -11.325 0.256 13.727 1.00 89.31 82 PHE A CA 1
ATOM 607 C C . PHE A 1 82 ? -10.822 -1.117 14.190 1.00 89.31 82 PHE A C 1
ATOM 609 O O . PHE A 1 82 ? -9.621 -1.373 14.253 1.00 89.31 82 PHE A O 1
ATOM 616 N N . GLU A 1 83 ? -11.760 -2.007 14.513 1.00 88.94 83 GLU A N 1
ATOM 617 C CA . GLU A 1 83 ? -11.475 -3.399 14.874 1.00 88.94 83 GLU A CA 1
ATOM 618 C C . GLU A 1 83 ? -11.073 -4.198 13.625 1.00 88.94 83 GLU A C 1
ATOM 620 O O . GLU A 1 83 ? -11.747 -4.123 12.594 1.00 88.94 83 GLU A O 1
ATOM 625 N N . ALA A 1 84 ? -9.977 -4.959 13.711 1.00 88.50 84 ALA A N 1
ATOM 626 C CA . ALA A 1 84 ? -9.493 -5.773 12.600 1.00 88.50 84 ALA A CA 1
ATOM 627 C C . ALA A 1 84 ? -10.552 -6.794 12.147 1.00 88.50 84 ALA A C 1
ATOM 629 O O . ALA A 1 84 ? -11.208 -7.442 12.962 1.00 88.50 84 ALA A O 1
ATOM 630 N N . VAL A 1 85 ? -10.698 -6.950 10.831 1.00 91.19 85 VAL A N 1
ATOM 631 C CA . VAL A 1 85 ? -11.645 -7.888 10.213 1.00 91.19 85 VAL A CA 1
ATOM 632 C C . VAL A 1 85 ? -10.940 -9.223 9.959 1.00 91.19 85 VAL A C 1
ATOM 634 O O . VAL A 1 85 ? -9.786 -9.244 9.535 1.00 91.19 85 VAL A O 1
ATOM 637 N N . SER A 1 86 ? -11.617 -10.342 10.221 1.00 91.06 86 SER A N 1
ATOM 638 C CA . SER A 1 86 ? -11.083 -11.682 9.958 1.00 91.06 86 SER A CA 1
ATOM 639 C C . SER A 1 86 ? -11.108 -12.044 8.468 1.00 91.06 86 SER A C 1
ATOM 641 O O . SER A 1 86 ? -11.822 -11.443 7.664 1.00 91.06 86 SER A O 1
ATOM 643 N N . ILE A 1 87 ? -10.346 -13.076 8.096 1.00 92.31 87 ILE A N 1
ATOM 644 C CA . ILE A 1 87 ? -10.403 -13.650 6.748 1.00 92.31 87 ILE A CA 1
ATOM 645 C C . ILE A 1 87 ? -11.802 -14.214 6.447 1.00 92.31 87 ILE A C 1
ATOM 647 O O . ILE A 1 87 ? -12.446 -14.821 7.305 1.00 92.31 87 ILE A O 1
ATOM 651 N N . SER A 1 88 ? -12.267 -14.023 5.212 1.00 92.62 88 SER A N 1
ATOM 652 C CA . SER A 1 88 ? -13.568 -14.482 4.720 1.00 92.62 88 SER A CA 1
ATOM 653 C C . SER A 1 88 ? -13.419 -15.070 3.317 1.00 92.62 88 SER A C 1
ATOM 655 O O . SER A 1 88 ? -12.669 -14.544 2.503 1.00 92.62 88 SER A O 1
ATOM 657 N N . THR A 1 89 ? -14.158 -16.141 3.030 1.00 95.75 89 THR A N 1
ATOM 658 C CA . THR A 1 89 ? -14.250 -16.786 1.704 1.00 95.75 89 THR A CA 1
ATOM 659 C C . THR A 1 89 ? -15.543 -16.438 0.962 1.00 95.75 89 THR A C 1
ATOM 661 O O . THR A 1 89 ? -15.849 -17.020 -0.075 1.00 95.75 89 THR A O 1
ATOM 664 N N . LYS A 1 90 ? -16.346 -15.521 1.511 1.00 94.44 90 LYS A N 1
ATOM 665 C CA . LYS A 1 90 ? -17.613 -15.090 0.912 1.00 94.44 90 LYS A CA 1
ATOM 666 C C . LYS A 1 90 ? -17.351 -14.175 -0.284 1.00 94.44 90 LYS A C 1
ATOM 668 O O . LYS A 1 90 ? -16.485 -13.310 -0.202 1.00 94.44 90 LYS A O 1
ATOM 673 N N . ASP A 1 91 ? -18.172 -14.292 -1.323 1.00 95.69 91 ASP A N 1
ATOM 674 C CA . ASP A 1 91 ? -18.182 -13.379 -2.474 1.00 95.69 91 ASP A CA 1
ATOM 675 C C . ASP A 1 91 ? -18.899 -12.057 -2.129 1.00 95.69 91 ASP A C 1
ATOM 677 O O . ASP A 1 91 ? -19.985 -11.741 -2.611 1.00 95.69 91 ASP A O 1
ATOM 681 N N . THR A 1 92 ? -18.366 -11.331 -1.144 1.00 94.19 92 THR A N 1
ATOM 682 C CA . THR A 1 92 ? -18.916 -10.057 -0.667 1.00 94.19 92 THR A CA 1
ATOM 683 C C . THR A 1 92 ? -17.845 -9.233 0.046 1.00 94.19 92 THR A C 1
ATOM 685 O O . THR A 1 92 ? -16.840 -9.769 0.514 1.00 94.19 92 THR A O 1
ATOM 688 N N . VAL A 1 93 ? -18.072 -7.925 0.175 1.00 94.62 93 VAL A N 1
ATOM 689 C CA . VAL A 1 93 ? -17.155 -7.013 0.869 1.00 94.62 93 VAL A CA 1
ATOM 690 C C . VAL A 1 93 ? -17.473 -7.004 2.367 1.00 94.62 93 VAL A C 1
ATOM 692 O O . VAL A 1 93 ? -18.567 -6.616 2.781 1.00 94.62 93 VAL A O 1
ATOM 695 N N . VAL A 1 94 ? -16.506 -7.421 3.190 1.00 95.06 94 VAL A N 1
ATOM 696 C CA . VAL A 1 94 ? -16.603 -7.404 4.659 1.00 95.06 94 VAL A CA 1
ATOM 697 C C . VAL A 1 94 ?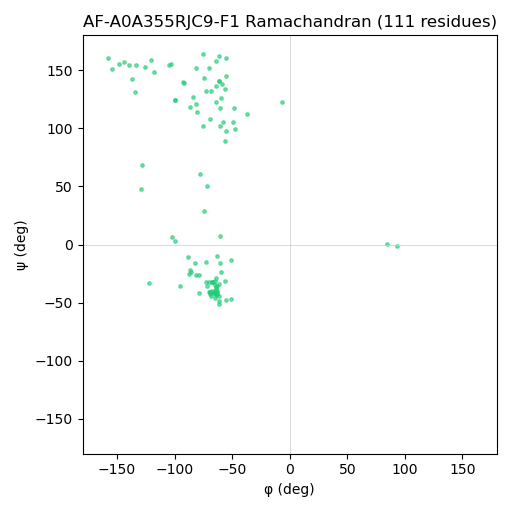 -15.863 -6.181 5.196 1.00 95.06 94 VAL A C 1
ATOM 699 O O . VAL A 1 94 ? -14.679 -6.002 4.923 1.00 95.06 94 VAL A O 1
ATOM 702 N N . VAL A 1 95 ? -16.559 -5.347 5.968 1.00 94.88 95 VAL A N 1
ATOM 703 C CA . VAL A 1 95 ? -16.024 -4.104 6.547 1.00 94.88 95 VAL A CA 1
ATOM 704 C C . VAL A 1 95 ? -16.109 -4.123 8.081 1.00 94.88 95 VAL A C 1
ATOM 706 O O . VAL A 1 95 ? -16.916 -4.878 8.631 1.00 94.88 95 VAL A O 1
ATOM 709 N N . PRO A 1 96 ? -15.304 -3.311 8.795 1.00 94.75 96 PRO A N 1
ATOM 710 C CA . PRO A 1 96 ? -15.406 -3.174 10.247 1.00 94.75 96 PRO A CA 1
ATOM 711 C C . PRO A 1 96 ? -16.768 -2.627 10.701 1.00 94.75 96 PRO A C 1
ATOM 713 O O . PRO A 1 96 ? -17.505 -2.002 9.935 1.00 94.75 96 PRO A O 1
ATOM 716 N N . LYS A 1 97 ? -17.095 -2.807 11.986 1.00 92.25 97 LYS A N 1
ATOM 717 C CA . LYS A 1 97 ? -18.332 -2.271 12.579 1.00 92.25 97 LYS A CA 1
ATOM 718 C C . LYS A 1 97 ? -18.412 -0.750 12.390 1.00 92.25 97 LYS A C 1
ATOM 720 O O . LYS A 1 97 ? -17.447 -0.043 12.662 1.00 92.25 97 LYS A O 1
ATOM 725 N N . GLY A 1 98 ? -19.574 -0.258 11.958 1.00 94.12 98 GLY A N 1
ATOM 726 C CA . GLY A 1 98 ? -19.818 1.172 11.724 1.00 94.12 98 GLY A CA 1
ATOM 727 C C . GLY A 1 98 ? -19.379 1.690 10.349 1.00 94.12 98 GLY A C 1
ATOM 728 O O . GLY A 1 98 ? -19.576 2.870 10.070 1.00 94.12 98 GLY A O 1
ATOM 729 N N . TYR A 1 99 ? -18.833 0.832 9.483 1.00 94.56 99 TYR A N 1
ATOM 730 C CA . TYR A 1 99 ? -18.456 1.184 8.113 1.00 94.56 99 TYR A CA 1
ATOM 731 C C . TYR A 1 99 ? -19.467 0.649 7.098 1.00 94.56 99 TYR A C 1
ATOM 733 O O . TYR A 1 99 ? -20.160 -0.336 7.344 1.00 94.56 99 TYR A O 1
ATOM 741 N N . ASN A 1 100 ? -19.525 1.300 5.937 1.00 95.94 100 ASN A N 1
ATOM 742 C CA . ASN A 1 100 ? -20.354 0.906 4.802 1.00 95.94 100 ASN A CA 1
ATOM 743 C C . ASN A 1 100 ? -19.522 0.954 3.517 1.00 95.94 100 ASN A C 1
ATOM 745 O O . ASN A 1 100 ? -18.566 1.723 3.424 1.00 95.94 100 ASN A O 1
ATOM 749 N N . TRP A 1 101 ? -19.908 0.162 2.518 1.00 96.38 101 TRP A N 1
ATOM 750 C CA . TRP A 1 101 ? -19.292 0.163 1.192 1.00 96.38 101 TRP A CA 1
ATOM 751 C C . TRP A 1 101 ? -20.359 0.369 0.111 1.00 96.38 101 TRP A C 1
ATOM 753 O O . TRP A 1 101 ? -21.528 0.045 0.310 1.00 96.38 101 TRP A O 1
ATOM 763 N N . HIS A 1 102 ? -19.958 0.929 -1.029 1.00 96.75 102 HIS A N 1
ATOM 764 C CA . HIS A 1 102 ? -20.803 1.097 -2.210 1.00 96.75 102 HIS A CA 1
ATOM 765 C C . HIS A 1 102 ? -19.949 0.998 -3.480 1.00 96.75 102 HIS A C 1
ATOM 767 O O . HIS A 1 102 ? -18.743 1.242 -3.445 1.00 96.75 102 HIS A O 1
ATOM 773 N N . VAL A 1 103 ? -20.566 0.619 -4.600 1.00 95.69 103 VAL A N 1
ATOM 774 C CA . VAL A 1 103 ? -19.888 0.547 -5.903 1.00 95.69 103 VAL A CA 1
ATOM 775 C C . VAL A 1 103 ? -19.830 1.947 -6.510 1.00 95.69 103 VAL A C 1
ATOM 777 O O . VAL A 1 103 ? -20.877 2.547 -6.733 1.00 95.69 103 VAL A O 1
ATOM 780 N N . ALA A 1 104 ? -18.628 2.459 -6.783 1.00 94.44 104 ALA A N 1
ATOM 781 C CA . ALA A 1 104 ? -18.451 3.769 -7.416 1.00 94.44 104 ALA A CA 1
ATOM 782 C C . ALA A 1 104 ? -18.678 3.726 -8.940 1.00 94.44 104 ALA A C 1
ATOM 784 O O . ALA A 1 104 ? -19.313 4.611 -9.498 1.00 94.44 104 ALA A O 1
ATOM 785 N N . THR A 1 105 ? -18.177 2.684 -9.606 1.00 95.25 105 THR A N 1
ATOM 786 C CA . THR A 1 105 ? -18.382 2.413 -11.035 1.00 95.25 105 THR A CA 1
ATOM 787 C C . THR A 1 105 ? -18.239 0.916 -11.285 1.00 95.25 105 THR A C 1
ATOM 789 O O . THR A 1 105 ? -17.534 0.220 -10.545 1.00 95.25 105 THR A O 1
ATOM 792 N N . ARG A 1 106 ? -18.934 0.404 -12.297 1.00 95.06 106 ARG A N 1
ATOM 793 C CA . ARG A 1 106 ? -18.827 -0.973 -12.770 1.00 95.06 106 ARG A CA 1
ATOM 794 C C . ARG A 1 106 ? -18.047 -1.008 -14.070 1.00 95.06 106 ARG A C 1
ATOM 796 O O . ARG A 1 106 ? -18.021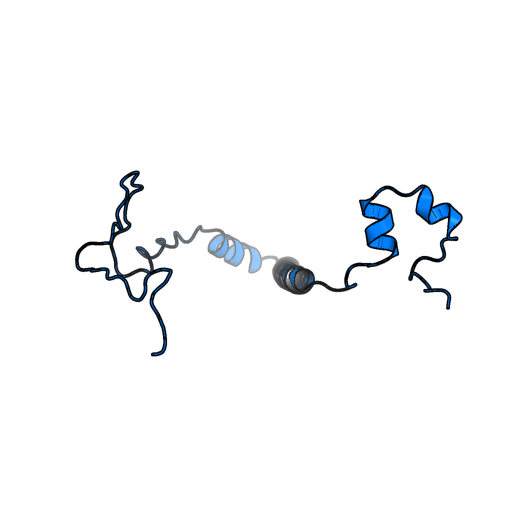 -0.060 -14.852 1.00 95.06 106 ARG A O 1
ATOM 803 N N . TRP A 1 107 ? -17.434 -2.154 -14.325 1.00 96.00 107 TRP A N 1
ATOM 804 C CA . TRP A 1 107 ? -16.848 -2.398 -15.629 1.00 96.00 107 TRP A CA 1
ATOM 805 C C . TRP A 1 107 ?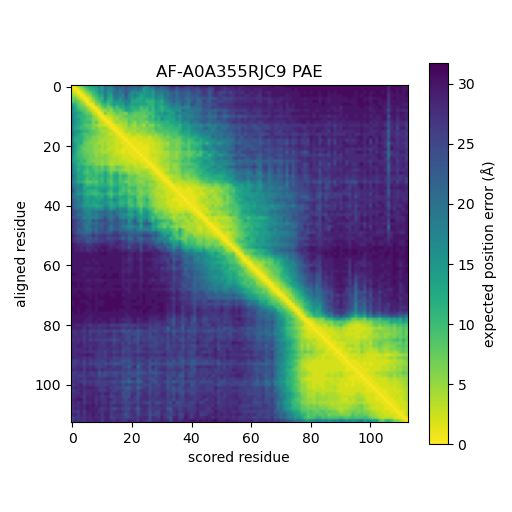 -17.932 -2.324 -16.714 1.00 96.00 107 TRP A C 1
ATOM 807 O O . TRP A 1 107 ? -18.950 -3.008 -16.616 1.00 96.00 107 TRP A O 1
ATOM 817 N N . GLY A 1 108 ? -17.702 -1.483 -17.725 1.00 95.19 108 GLY A N 1
ATOM 818 C CA . GLY A 1 108 ? -18.640 -1.245 -18.823 1.00 95.19 108 GLY A CA 1
ATOM 819 C C . GLY A 1 108 ? -19.590 -0.062 -18.626 1.00 95.19 108 GLY A C 1
ATOM 820 O O . GLY A 1 108 ? -20.356 0.222 -19.544 1.00 95.19 108 GLY A O 1
ATOM 821 N N . ASP A 1 109 ? -19.535 0.649 -17.493 1.00 95.62 109 ASP A N 1
ATOM 822 C CA . ASP A 1 109 ? -20.324 1.872 -17.321 1.00 95.62 109 ASP A CA 1
ATOM 823 C C . ASP A 1 109 ? -19.859 2.945 -18.331 1.00 95.62 109 ASP A C 1
ATOM 825 O O . ASP A 1 109 ? -18.672 3.295 -18.356 1.00 95.62 109 ASP A O 1
ATOM 829 N N . PRO A 1 110 ? -20.756 3.476 -19.183 1.00 90.31 110 PRO A N 1
ATOM 830 C CA . PRO A 1 110 ? -20.399 4.523 -20.128 1.00 90.31 110 PRO A CA 1
ATOM 831 C C . PRO A 1 110 ? -20.094 5.823 -19.379 1.00 90.31 110 PRO A C 1
ATOM 833 O O . PRO A 1 110 ? -20.868 6.267 -18.533 1.00 90.31 110 PRO A O 1
ATOM 836 N N . LEU A 1 111 ? -18.970 6.454 -19.717 1.00 90.75 111 LEU A N 1
ATOM 837 C CA . LEU A 1 111 ? -18.577 7.737 -19.124 1.00 90.75 111 LEU A CA 1
ATOM 838 C C . LEU A 1 111 ? -19.292 8.927 -19.780 1.00 90.75 111 LEU A C 1
ATOM 840 O O . LEU A 1 111 ? -19.475 9.961 -19.141 1.00 90.75 111 LEU A O 1
ATOM 844 N N . PHE A 1 112 ? -19.694 8.780 -21.045 1.00 90.56 112 PHE A N 1
ATOM 845 C CA . PHE A 1 112 ? -20.302 9.825 -21.870 1.00 90.56 112 PHE A CA 1
ATOM 846 C C . PHE A 1 112 ? -21.378 9.218 -22.787 1.00 90.56 112 PHE A C 1
ATOM 848 O O . PHE A 1 112 ? -21.331 8.018 -23.069 1.00 90.56 112 PHE A O 1
ATOM 855 N N . SER A 1 113 ? -22.328 10.047 -23.241 1.00 74.06 113 SER A N 1
ATOM 856 C CA . SER A 1 113 ? -23.398 9.689 -24.189 1.00 74.06 113 SER A CA 1
ATOM 857 C C . SER A 1 113 ? -23.180 10.323 -25.554 1.00 74.06 113 SER A C 1
ATOM 859 O O . SER A 1 113 ? -22.569 11.412 -25.607 1.00 74.06 113 SER A O 1
#

Radius of gyration: 28.46 Å; Cα contacts (8 Å, |Δi|>4): 27; chains: 1; bounding box: 59×28×68 Å

Mean predicted al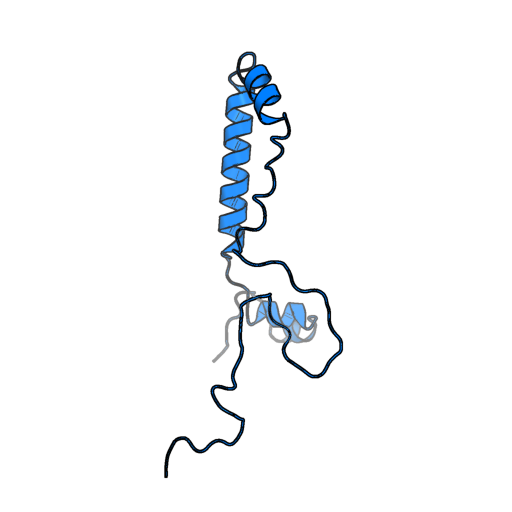igned error: 19.64 Å